Protein AF-A0A286F637-F1 (afdb_monomer)

pLDDT: mean 85.24, std 11.84, range [36.5, 93.56]

Sequence (68 aa):
MKIDHEFKQNDLVILSNPQAAQELAAANPDIDWPVPVISQYGQRVHCWNSQRREFTITLSATEIRKID

Structure (mmCIF, N/CA/C/O backbone):
data_AF-A0A286F637-F1
#
_entry.id   AF-A0A286F637-F1
#
loop_
_atom_site.group_PDB
_atom_site.id
_atom_site.type_symbol
_atom_site.label_atom_id
_atom_site.label_alt_id
_atom_site.label_comp_id
_atom_site.label_asym_id
_atom_site.label_entity_id
_atom_site.label_seq_id
_atom_site.pdbx_PDB_ins_code
_atom_site.Cartn_x
_atom_site.Cartn_y
_atom_site.Cartn_z
_atom_site.occupancy
_atom_site.B_iso_or_equiv
_atom_site.auth_seq_id
_atom_site.auth_comp_id
_atom_site.auth_asym_id
_atom_site.auth_atom_id
_atom_site.pdbx_PDB_model_num
ATOM 1 N N . MET A 1 1 ? -18.479 13.141 11.723 1.00 36.50 1 MET A N 1
ATOM 2 C CA . MET A 1 1 ? -18.382 11.695 11.435 1.00 36.50 1 MET A CA 1
ATOM 3 C C . MET A 1 1 ? -16.955 11.415 11.010 1.00 36.50 1 MET A C 1
ATOM 5 O O . MET A 1 1 ? -16.538 11.972 10.005 1.00 36.50 1 MET A O 1
ATOM 9 N N . LYS A 1 2 ? -16.180 10.660 11.797 1.00 41.66 2 LYS A N 1
ATOM 10 C CA . LYS A 1 2 ? -14.915 10.113 11.295 1.00 41.66 2 LYS A CA 1
ATOM 11 C C . LYS A 1 2 ? -15.312 8.997 10.339 1.00 41.66 2 LYS A C 1
ATOM 13 O O . LYS A 1 2 ? -16.010 8.078 10.748 1.00 41.66 2 LYS A O 1
ATOM 18 N N . ILE A 1 3 ? -15.008 9.164 9.061 1.00 51.53 3 ILE A N 1
ATOM 19 C CA . ILE A 1 3 ? -15.149 8.077 8.103 1.00 51.53 3 ILE A CA 1
ATOM 20 C C . ILE A 1 3 ? -13.938 7.191 8.379 1.00 51.53 3 ILE A C 1
ATOM 22 O O . ILE A 1 3 ? -12.818 7.541 8.010 1.00 51.53 3 ILE A O 1
ATOM 26 N N . ASP A 1 4 ? -14.137 6.118 9.137 1.00 54.38 4 ASP A N 1
ATOM 27 C CA . ASP A 1 4 ? -13.140 5.063 9.272 1.00 54.38 4 ASP A CA 1
ATOM 28 C C . ASP A 1 4 ? -13.054 4.360 7.912 1.00 54.38 4 ASP A C 1
ATOM 30 O O . ASP A 1 4 ? -13.816 3.447 7.600 1.00 54.38 4 ASP A O 1
ATOM 34 N N . HIS A 1 5 ? -12.171 4.864 7.046 1.00 66.69 5 HIS A N 1
ATOM 35 C CA . HIS A 1 5 ? -11.757 4.158 5.841 1.00 66.69 5 HIS A CA 1
ATOM 36 C C . HIS A 1 5 ? -10.919 2.958 6.296 1.00 66.69 5 HIS A C 1
ATOM 38 O O . HIS A 1 5 ? -9.705 3.065 6.472 1.00 66.69 5 HIS A O 1
ATOM 44 N N . GLU A 1 6 ? -11.596 1.853 6.601 1.00 84.06 6 GLU A N 1
ATOM 45 C CA . GLU A 1 6 ? -10.961 0.594 6.976 1.00 84.06 6 GLU A CA 1
ATOM 46 C C . GLU A 1 6 ? -10.554 -0.155 5.701 1.00 84.06 6 GLU A C 1
ATOM 48 O O . GLU A 1 6 ? -11.398 -0.621 4.933 1.00 84.06 6 GLU A O 1
ATOM 53 N N . PHE A 1 7 ? -9.247 -0.240 5.467 1.00 89.88 7 PHE A N 1
ATOM 54 C CA . PHE A 1 7 ? -8.637 -0.970 4.365 1.00 89.88 7 PHE A CA 1
ATOM 55 C C . PHE A 1 7 ? -8.204 -2.350 4.845 1.00 89.88 7 PHE A C 1
ATOM 57 O O . PHE A 1 7 ? -7.503 -2.489 5.851 1.00 89.88 7 PHE A O 1
ATOM 64 N N . LYS A 1 8 ? -8.599 -3.387 4.109 1.00 90.25 8 LYS A N 1
ATOM 65 C CA . LYS A 1 8 ? -8.280 -4.776 4.447 1.00 90.25 8 LYS A CA 1
ATOM 66 C C . LYS A 1 8 ? -7.095 -5.273 3.636 1.00 90.25 8 LYS A C 1
ATOM 68 O O . LYS A 1 8 ? -6.778 -4.749 2.573 1.00 90.25 8 LYS A O 1
ATOM 73 N N . GLN A 1 9 ? -6.433 -6.314 4.132 1.00 90.62 9 GLN A N 1
ATOM 74 C CA . GLN A 1 9 ? -5.344 -6.955 3.400 1.00 90.62 9 GLN A CA 1
ATOM 75 C C . GLN A 1 9 ? -5.822 -7.413 2.008 1.00 90.62 9 GLN A C 1
ATOM 77 O O . GLN A 1 9 ? -6.858 -8.063 1.884 1.00 90.62 9 GLN A O 1
ATOM 82 N N . ASN A 1 10 ? -5.018 -7.125 0.985 1.00 89.44 10 ASN A N 1
ATOM 83 C CA . ASN A 1 10 ? -5.284 -7.303 -0.445 1.00 89.44 10 ASN A CA 1
ATOM 84 C C . ASN A 1 10 ? -6.361 -6.389 -1.050 1.00 89.44 10 ASN A C 1
ATOM 86 O O . ASN A 1 10 ? -6.642 -6.541 -2.237 1.00 89.44 10 ASN A O 1
ATOM 90 N N . ASP A 1 11 ? -6.917 -5.423 -0.310 1.00 92.00 11 ASP A N 1
ATOM 91 C CA . ASP A 1 11 ? -7.696 -4.365 -0.953 1.00 92.00 11 ASP A CA 1
ATOM 92 C C . ASP A 1 11 ? -6.796 -3.612 -1.932 1.00 92.00 11 ASP A C 1
ATOM 94 O O . ASP A 1 11 ? -5.679 -3.217 -1.590 1.00 92.00 11 ASP A O 1
ATOM 98 N N . LEU A 1 12 ? -7.274 -3.431 -3.159 1.00 92.06 12 LEU A N 1
ATOM 99 C CA . LEU A 1 12 ? -6.585 -2.624 -4.152 1.00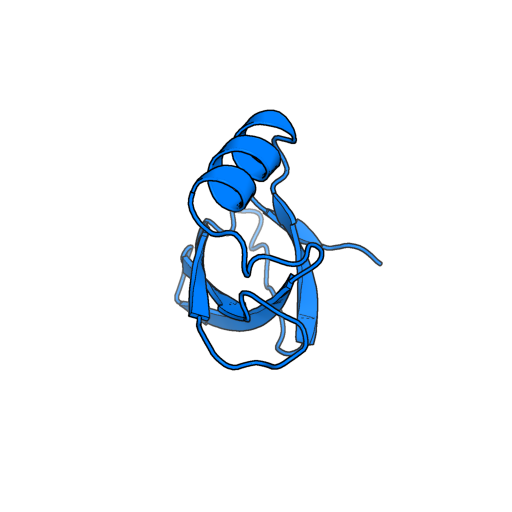 92.06 12 LEU A CA 1
ATOM 100 C C . LEU A 1 12 ? -6.923 -1.159 -3.911 1.00 92.06 12 LEU A C 1
ATOM 102 O O . LEU A 1 12 ? -8.092 -0.789 -3.760 1.00 92.06 12 LEU A O 1
ATOM 106 N N . VAL A 1 13 ? -5.890 -0.326 -3.864 1.00 92.25 13 VAL A N 1
ATOM 107 C CA . VAL A 1 13 ? -6.032 1.109 -3.632 1.00 92.25 13 VAL A CA 1
ATOM 108 C C . VAL A 1 13 ? -5.254 1.911 -4.660 1.00 92.25 13 VAL A C 1
ATOM 110 O O . VAL A 1 13 ? -4.231 1.482 -5.195 1.00 92.25 13 VAL A O 1
ATOM 113 N N . ILE A 1 14 ? -5.752 3.113 -4.918 1.00 92.88 14 ILE A N 1
ATOM 114 C CA . ILE A 1 14 ? -5.070 4.157 -5.683 1.00 92.88 14 ILE A CA 1
ATOM 115 C C . ILE A 1 14 ? -5.086 5.449 -4.893 1.00 92.88 14 ILE A C 1
ATOM 117 O O . ILE A 1 14 ? -5.980 5.677 -4.076 1.00 92.88 14 ILE A O 1
ATOM 121 N N . LEU A 1 15 ? -4.126 6.324 -5.175 1.00 92.44 15 LEU A N 1
ATOM 122 C CA . LEU A 1 15 ? -4.199 7.699 -4.707 1.00 92.44 15 LEU A CA 1
ATOM 123 C C . LEU A 1 15 ? -5.425 8.397 -5.309 1.00 92.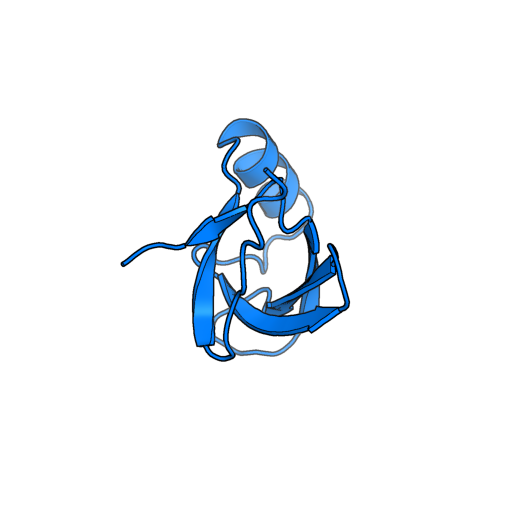44 15 LEU A C 1
ATOM 125 O O . LEU A 1 15 ? -5.720 8.298 -6.501 1.00 92.44 15 LEU A O 1
ATOM 129 N N . SER A 1 16 ? -6.145 9.117 -4.456 1.00 90.88 16 SER A N 1
ATOM 130 C CA . SER A 1 16 ? -7.303 9.927 -4.827 1.00 90.88 16 SER A CA 1
ATOM 131 C C . SER A 1 16 ? -6.901 11.103 -5.718 1.00 90.88 16 SER A C 1
ATOM 133 O O . SER A 1 16 ? -7.682 11.510 -6.575 1.00 90.88 16 SER A O 1
ATOM 135 N N . ASN A 1 17 ? -5.680 11.628 -5.548 1.00 91.81 17 ASN A N 1
ATOM 136 C CA . ASN A 1 17 ? -5.114 12.658 -6.412 1.00 91.81 17 ASN A CA 1
ATOM 137 C C . ASN A 1 17 ? -4.267 12.016 -7.535 1.00 91.81 17 ASN A C 1
ATOM 139 O O . ASN A 1 17 ? -3.197 11.472 -7.245 1.00 91.81 17 ASN A O 1
ATOM 143 N N . PRO A 1 18 ? -4.688 12.104 -8.812 1.00 88.50 18 PRO A N 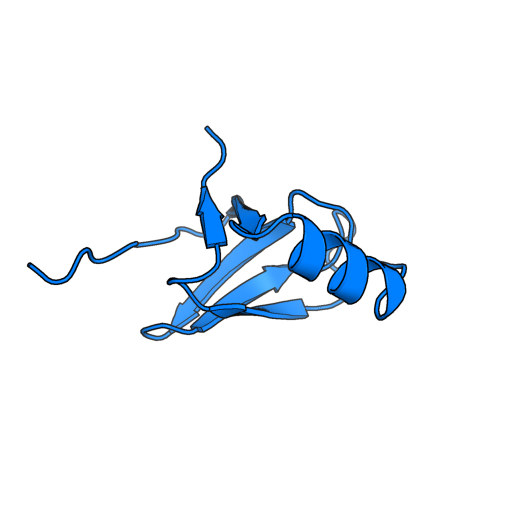1
ATOM 144 C CA . PRO A 1 18 ? -3.959 11.502 -9.928 1.00 88.50 18 PRO A CA 1
ATOM 145 C C . PRO A 1 18 ? -2.586 12.143 -10.175 1.00 88.50 18 PRO A C 1
ATOM 147 O O . PRO A 1 18 ? -1.675 11.451 -10.621 1.00 88.50 18 PRO A O 1
ATOM 150 N N . GLN A 1 19 ? -2.405 13.429 -9.856 1.00 91.19 19 GLN A N 1
ATOM 151 C CA . GLN A 1 19 ? -1.107 14.094 -10.003 1.00 91.19 19 GLN A CA 1
ATOM 152 C C . GLN A 1 19 ? -0.100 13.555 -8.981 1.00 91.19 19 GLN A C 1
ATOM 154 O O . GLN A 1 19 ? 1.006 13.178 -9.353 1.00 91.19 19 GLN A O 1
ATOM 159 N N . ALA A 1 20 ? -0.521 13.404 -7.721 1.00 89.19 20 ALA A N 1
ATOM 160 C CA . ALA A 1 20 ? 0.308 12.784 -6.688 1.00 89.19 20 ALA A CA 1
ATOM 161 C C . ALA A 1 20 ? 0.644 11.320 -7.029 1.00 89.19 20 ALA A C 1
ATOM 163 O O . ALA A 1 20 ? 1.752 10.861 -6.768 1.00 89.19 20 ALA A O 1
ATOM 164 N N . ALA A 1 21 ? -0.288 10.590 -7.657 1.00 87.88 21 ALA A N 1
ATOM 165 C CA . ALA A 1 21 ? -0.036 9.233 -8.144 1.00 87.88 21 ALA A CA 1
ATOM 166 C C . ALA A 1 21 ? 1.071 9.187 -9.203 1.00 87.88 21 ALA A C 1
ATOM 168 O O . ALA A 1 21 ? 1.943 8.320 -9.135 1.00 87.88 21 ALA A O 1
ATOM 169 N N . GLN A 1 22 ? 1.048 10.128 -10.152 1.00 88.81 22 GLN A N 1
ATOM 170 C CA . GLN A 1 22 ? 2.072 10.253 -11.188 1.00 88.81 22 GLN A CA 1
ATOM 171 C C . GLN A 1 22 ? 3.428 10.654 -10.609 1.00 88.81 22 GLN A C 1
ATOM 173 O O . GLN A 1 22 ? 4.433 10.043 -10.955 1.00 88.81 22 GLN A O 1
ATOM 178 N N . GLU A 1 23 ? 3.467 11.636 -9.709 1.00 90.44 23 GLU A N 1
ATOM 179 C CA . GLU A 1 23 ? 4.702 12.067 -9.042 1.00 90.44 23 GLU A CA 1
ATOM 180 C C . GLU A 1 23 ? 5.319 10.928 -8.222 1.00 90.44 23 GLU A C 1
ATOM 182 O O . GLU A 1 23 ? 6.525 10.686 -8.297 1.00 90.44 23 GLU A O 1
ATOM 187 N N . LEU A 1 24 ? 4.493 10.170 -7.492 1.00 87.38 24 LEU A N 1
ATOM 188 C CA . LEU A 1 24 ? 4.965 9.051 -6.685 1.00 87.38 24 LEU A CA 1
ATOM 189 C C . LEU A 1 24 ? 5.477 7.891 -7.550 1.00 87.38 24 LEU A C 1
ATOM 191 O O . LEU A 1 24 ? 6.503 7.305 -7.206 1.00 87.38 24 LEU A O 1
ATOM 195 N N . ALA A 1 25 ? 4.817 7.597 -8.675 1.00 87.75 25 ALA A N 1
ATOM 196 C CA . ALA A 1 25 ? 5.277 6.604 -9.649 1.00 87.75 25 ALA A CA 1
ATOM 197 C C . ALA A 1 25 ? 6.549 7.055 -10.393 1.00 87.75 25 ALA A C 1
ATOM 199 O O . ALA A 1 25 ? 7.432 6.247 -10.658 1.00 87.75 25 ALA A O 1
ATOM 200 N N . ALA A 1 26 ? 6.698 8.351 -10.677 1.00 88.25 26 ALA A N 1
ATOM 201 C CA . ALA A 1 26 ? 7.924 8.894 -11.261 1.00 88.25 26 ALA A CA 1
ATOM 202 C C . ALA A 1 26 ? 9.114 8.801 -10.290 1.00 88.25 26 ALA A C 1
ATOM 204 O O . ALA A 1 26 ? 10.238 8.537 -10.713 1.00 88.25 26 ALA A O 1
ATOM 205 N N . ALA A 1 27 ? 8.869 8.988 -8.990 1.00 87.50 27 ALA A N 1
ATOM 206 C CA . ALA A 1 27 ? 9.880 8.829 -7.945 1.00 87.50 27 ALA A CA 1
ATOM 207 C C . ALA A 1 27 ? 10.176 7.357 -7.599 1.00 87.50 27 ALA A C 1
ATOM 209 O O . ALA A 1 27 ? 11.249 7.057 -7.080 1.00 87.50 27 ALA A O 1
ATOM 210 N N . ASN A 1 28 ? 9.238 6.446 -7.871 1.00 84.94 28 ASN A N 1
ATOM 211 C CA . ASN A 1 28 ? 9.343 5.022 -7.564 1.00 84.94 28 ASN A CA 1
ATOM 212 C C . ASN A 1 28 ? 8.887 4.213 -8.790 1.00 84.94 28 ASN A C 1
ATOM 214 O O . ASN A 1 28 ? 7.703 3.878 -8.886 1.00 84.94 28 ASN A O 1
ATOM 218 N N . PRO A 1 29 ? 9.802 3.882 -9.718 1.00 81.94 29 PRO A N 1
ATOM 219 C CA . PRO A 1 29 ? 9.454 3.230 -10.984 1.00 81.94 29 PRO A CA 1
ATOM 220 C C . PRO A 1 29 ? 8.827 1.841 -10.803 1.00 81.94 29 PRO A C 1
ATOM 222 O O . PRO A 1 29 ? 8.159 1.344 -11.702 1.00 81.94 29 PRO A O 1
ATOM 225 N N . ASP A 1 30 ? 9.021 1.227 -9.637 1.00 85.06 30 ASP A N 1
ATOM 226 C CA . ASP A 1 30 ? 8.431 -0.056 -9.267 1.00 85.06 30 ASP A CA 1
ATOM 227 C C . ASP A 1 30 ? 6.987 0.055 -8.751 1.00 85.06 30 ASP A C 1
ATOM 229 O O . ASP A 1 30 ? 6.389 -0.968 -8.421 1.00 85.06 30 ASP A O 1
ATOM 233 N N . ILE A 1 31 ? 6.423 1.264 -8.627 1.00 87.12 31 ILE A N 1
ATOM 234 C CA . ILE A 1 31 ? 5.016 1.412 -8.252 1.00 87.12 31 ILE A CA 1
ATOM 235 C C . ILE A 1 31 ? 4.122 1.065 -9.440 1.00 87.12 31 ILE A C 1
ATOM 237 O O . ILE A 1 31 ? 4.061 1.803 -10.422 1.00 87.12 31 ILE A O 1
ATOM 241 N N . ASP A 1 32 ? 3.374 -0.025 -9.300 1.00 86.44 32 ASP A N 1
ATOM 242 C CA . ASP A 1 32 ? 2.351 -0.460 -10.246 1.00 86.44 32 ASP A CA 1
ATOM 243 C C . ASP A 1 32 ? 0.975 -0.262 -9.610 1.00 86.44 32 ASP A C 1
ATOM 245 O O . ASP A 1 32 ? 0.543 -1.032 -8.750 1.00 86.44 32 ASP A O 1
ATOM 249 N N . TRP A 1 33 ? 0.301 0.823 -9.993 1.00 88.25 33 TRP A N 1
ATOM 250 C CA . TRP A 1 33 ? -1.063 1.072 -9.545 1.00 88.25 33 TRP A CA 1
ATOM 251 C C . TRP A 1 33 ? -2.046 0.172 -10.314 1.00 88.25 33 TRP A C 1
ATOM 253 O O . TRP A 1 33 ? -1.976 0.107 -11.540 1.00 88.25 33 TRP A O 1
ATOM 263 N N . PRO A 1 34 ? -3.040 -0.428 -9.645 1.00 91.44 34 PRO A N 1
ATOM 264 C CA . PRO A 1 34 ? -3.352 -0.266 -8.234 1.00 91.44 34 PRO A CA 1
ATOM 265 C C . PRO A 1 34 ? -2.540 -1.165 -7.306 1.00 91.44 34 PRO A C 1
ATOM 267 O O . PRO A 1 34 ? -2.241 -2.313 -7.623 1.00 91.44 34 PRO A O 1
ATOM 270 N N . VAL A 1 35 ? -2.254 -0.652 -6.112 1.00 91.25 35 VAL A N 1
ATOM 271 C CA . VAL A 1 35 ? -1.407 -1.349 -5.144 1.00 91.25 35 VAL A CA 1
ATOM 272 C C . VAL A 1 35 ? -2.237 -2.133 -4.124 1.00 91.25 35 VAL A C 1
ATOM 274 O O . VAL A 1 35 ? -3.245 -1.617 -3.635 1.00 91.25 35 VAL A O 1
ATOM 277 N N . PRO A 1 36 ? -1.834 -3.362 -3.760 1.00 92.50 36 PRO A N 1
ATOM 278 C CA . PRO A 1 36 ? -2.522 -4.136 -2.736 1.00 92.50 36 PRO A CA 1
ATOM 279 C C . PRO A 1 36 ? -2.110 -3.720 -1.321 1.00 92.50 36 PRO A C 1
ATOM 281 O O . PRO A 1 36 ? -0.923 -3.627 -1.000 1.00 92.50 36 PRO A O 1
ATOM 284 N N . VAL A 1 37 ? -3.100 -3.552 -0.447 1.00 92.44 37 VAL A N 1
ATOM 285 C CA . VAL A 1 37 ? -2.913 -3.266 0.979 1.00 92.44 37 VAL A CA 1
ATOM 286 C C . VAL A 1 37 ? -2.339 -4.481 1.710 1.00 92.44 37 VAL A C 1
ATOM 288 O O . VAL A 1 37 ? -2.721 -5.629 1.483 1.00 92.44 37 VAL A O 1
ATOM 291 N N . ILE A 1 38 ? -1.421 -4.217 2.629 1.00 93.44 38 ILE A N 1
ATOM 292 C CA . ILE A 1 38 ? -0.797 -5.182 3.534 1.00 93.44 38 ILE A CA 1
ATOM 293 C C . ILE A 1 38 ? -1.481 -5.097 4.893 1.00 93.44 38 ILE A C 1
ATOM 295 O O . ILE A 1 38 ? -1.988 -6.092 5.405 1.00 93.44 38 ILE A O 1
ATOM 299 N N . SER A 1 39 ? -1.496 -3.894 5.466 1.00 92.69 39 SER A N 1
ATOM 300 C CA . SER A 1 39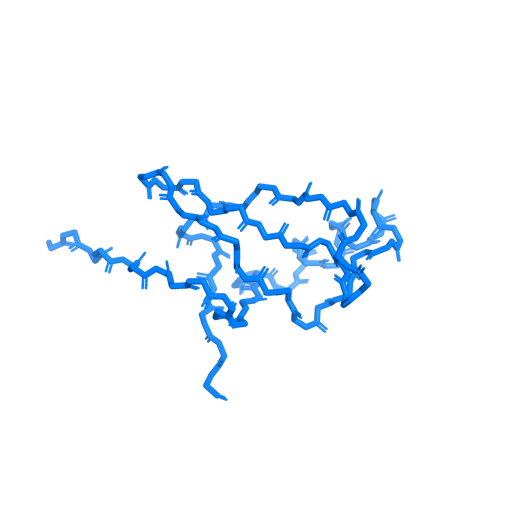 ? -2.059 -3.603 6.780 1.00 92.69 39 SER A CA 1
ATOM 301 C C . SER A 1 39 ? -2.318 -2.104 6.943 1.00 92.69 39 SER A C 1
ATOM 303 O O . SER A 1 39 ? -1.763 -1.276 6.218 1.00 92.69 39 SER A O 1
ATOM 305 N N . GLN A 1 40 ? -3.154 -1.750 7.916 1.00 92.12 40 GLN A N 1
ATOM 306 C CA . GLN A 1 40 ? -3.445 -0.369 8.285 1.00 92.12 40 GLN A CA 1
ATOM 307 C C . GLN A 1 40 ? -3.172 -0.148 9.774 1.00 92.12 40 GLN A C 1
ATOM 309 O O . GLN A 1 40 ? -3.599 -0.928 10.623 1.00 92.12 40 GLN A O 1
ATOM 314 N N . TYR A 1 41 ? -2.498 0.959 10.083 1.00 89.12 41 TYR A N 1
ATOM 315 C CA . TYR A 1 41 ? -2.230 1.436 11.436 1.00 89.12 41 TYR A CA 1
ATOM 316 C C . TYR A 1 41 ? -2.737 2.875 11.571 1.00 89.12 41 TYR A C 1
ATOM 318 O O . TYR A 1 41 ? -2.060 3.841 11.205 1.00 89.12 41 TYR A O 1
ATOM 326 N N . GLY A 1 42 ? -3.964 3.027 12.074 1.00 88.44 42 GLY A N 1
ATOM 327 C CA . GLY A 1 42 ? -4.639 4.323 12.143 1.00 88.44 42 GLY A CA 1
ATOM 328 C C . GLY A 1 42 ? -4.840 4.912 10.746 1.00 88.44 42 GLY A C 1
ATOM 329 O O . GLY A 1 42 ? -5.534 4.328 9.921 1.00 88.44 42 GLY A O 1
ATOM 330 N N . GLN A 1 43 ? -4.216 6.059 10.467 1.00 89.56 43 GLN A N 1
ATOM 331 C CA . GLN A 1 43 ? -4.280 6.702 9.147 1.00 89.56 43 GLN A CA 1
ATOM 332 C C . GLN A 1 43 ? -3.182 6.240 8.179 1.00 89.56 43 GLN A C 1
ATOM 334 O O . GLN A 1 43 ? -3.146 6.710 7.051 1.00 89.56 43 GLN A O 1
ATOM 339 N N . ARG A 1 44 ? -2.272 5.351 8.589 1.00 91.38 44 ARG A N 1
ATOM 340 C CA . ARG A 1 44 ? -1.184 4.865 7.730 1.00 91.38 44 ARG A CA 1
ATOM 341 C C . ARG A 1 44 ? -1.572 3.521 7.137 1.00 91.38 44 ARG A C 1
ATOM 343 O O . ARG A 1 44 ? -1.869 2.593 7.883 1.00 91.38 44 ARG A O 1
ATOM 350 N N . VAL A 1 45 ? -1.532 3.407 5.81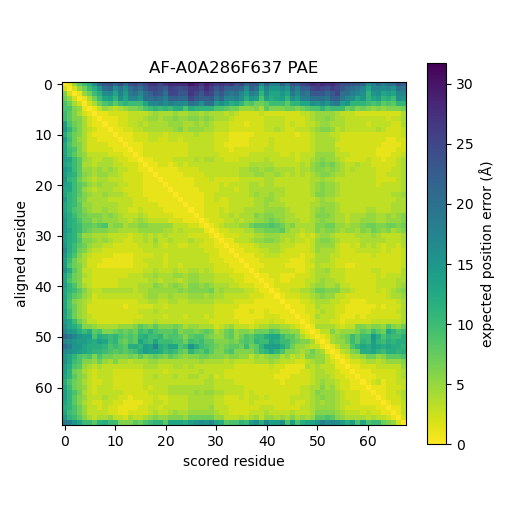9 1.00 92.62 45 VAL A N 1
ATOM 351 C CA . VAL A 1 45 ? -1.857 2.185 5.083 1.00 92.62 45 VAL A CA 1
ATOM 352 C C . VAL A 1 45 ? -0.600 1.702 4.383 1.00 92.62 45 VAL A C 1
ATOM 354 O O . VAL A 1 45 ? -0.012 2.404 3.562 1.00 92.62 45 VAL A O 1
ATOM 357 N N . HIS A 1 46 ? -0.151 0.514 4.755 1.00 93.56 46 HIS A N 1
ATOM 358 C CA . HIS A 1 46 ? 1.015 -0.119 4.168 1.00 93.56 46 HIS A CA 1
ATOM 359 C C . HIS A 1 46 ? 0.544 -0.901 2.952 1.00 93.56 46 HIS A C 1
ATOM 361 O O . HIS A 1 46 ? -0.344 -1.741 3.075 1.00 93.56 46 HIS A O 1
ATOM 367 N N . CYS A 1 47 ? 1.124 -0.625 1.792 1.00 91.94 47 CYS A N 1
ATOM 368 C CA . CYS A 1 47 ? 0.781 -1.271 0.531 1.00 91.94 47 CYS A CA 1
ATOM 369 C C . CYS A 1 47 ? 2.038 -1.854 -0.104 1.00 91.94 47 CYS A C 1
ATOM 371 O O . CYS A 1 47 ? 3.144 -1.362 0.126 1.00 91.94 47 CYS A O 1
ATOM 373 N N . TRP A 1 48 ? 1.879 -2.882 -0.925 1.00 91.62 48 TRP A N 1
ATOM 374 C CA . TRP A 1 48 ? 2.955 -3.322 -1.807 1.00 91.62 48 TRP A CA 1
ATOM 375 C C . TRP A 1 48 ? 3.160 -2.287 -2.907 1.00 91.62 48 TRP A C 1
ATOM 377 O O . TRP A 1 48 ? 2.187 -1.795 -3.453 1.00 91.62 48 TRP A O 1
ATOM 387 N N . ASN A 1 49 ? 4.396 -1.942 -3.250 1.00 86.75 49 ASN A N 1
ATOM 388 C CA . ASN A 1 49 ? 4.637 -1.030 -4.368 1.00 86.75 49 ASN A CA 1
ATOM 389 C C . ASN A 1 49 ? 4.279 -1.683 -5.713 1.00 86.75 49 ASN A C 1
ATOM 391 O O . ASN A 1 49 ? 3.737 -1.024 -6.586 1.00 86.75 49 ASN A O 1
ATOM 395 N N . SER A 1 50 ? 4.516 -2.986 -5.850 1.00 79.50 50 SER A N 1
ATOM 396 C CA . SER A 1 50 ? 4.303 -3.741 -7.079 1.00 79.50 50 SER A CA 1
ATOM 397 C C . SER A 1 50 ? 3.529 -5.030 -6.824 1.00 79.50 50 SER A C 1
ATOM 399 O O . SER A 1 50 ? 3.495 -5.565 -5.710 1.00 79.50 50 SER A O 1
ATOM 401 N N . GLN A 1 51 ? 2.986 -5.613 -7.893 1.00 65.81 51 GLN A N 1
ATOM 402 C CA . GLN A 1 51 ? 2.377 -6.946 -7.840 1.00 65.81 51 GLN A CA 1
ATOM 403 C C . GLN A 1 51 ? 3.371 -8.051 -7.446 1.00 65.81 51 GLN A C 1
ATOM 405 O O . GLN A 1 51 ? 2.951 -9.106 -6.971 1.00 65.81 51 GLN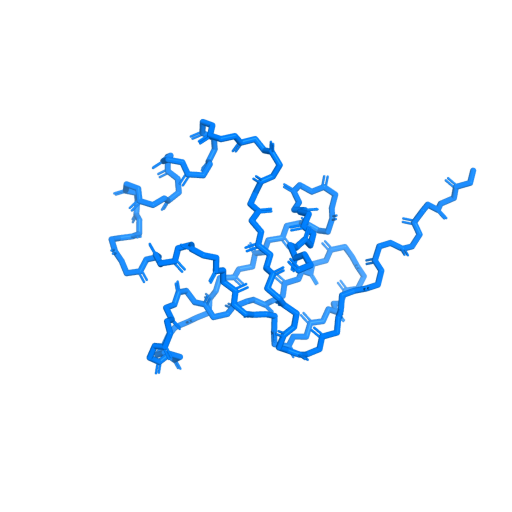 A O 1
ATOM 410 N N . ARG A 1 52 ? 4.683 -7.811 -7.594 1.00 70.75 52 ARG A N 1
ATOM 411 C CA . ARG A 1 52 ? 5.737 -8.744 -7.162 1.00 70.75 52 ARG A CA 1
ATOM 412 C C . ARG A 1 52 ? 5.960 -8.736 -5.651 1.00 70.75 52 ARG A C 1
ATOM 414 O O . ARG A 1 52 ? 6.600 -9.651 -5.144 1.00 70.75 52 ARG A O 1
ATOM 421 N N . ARG A 1 53 ? 5.376 -7.766 -4.930 1.00 72.50 53 ARG A N 1
ATOM 422 C CA . ARG A 1 53 ? 5.407 -7.666 -3.459 1.00 72.50 53 ARG A CA 1
ATOM 423 C C . ARG A 1 53 ? 6.831 -7.611 -2.893 1.00 72.50 53 ARG A C 1
ATOM 425 O O . ARG A 1 53 ? 7.115 -8.188 -1.849 1.00 72.50 53 ARG A O 1
ATOM 432 N N . GLU A 1 54 ? 7.726 -6.930 -3.603 1.00 72.94 54 GLU A N 1
ATOM 433 C CA . GLU A 1 54 ? 9.147 -6.858 -3.238 1.00 72.94 54 GLU A CA 1
ATOM 434 C C . GLU A 1 54 ? 9.444 -5.681 -2.300 1.00 72.94 54 GLU A C 1
ATOM 436 O O . GLU A 1 54 ? 10.298 -5.799 -1.422 1.00 72.94 54 GLU A O 1
ATOM 441 N N . PHE A 1 55 ? 8.698 -4.575 -2.411 1.00 79.44 55 PHE A N 1
ATOM 442 C CA . PHE A 1 55 ? 8.847 -3.421 -1.526 1.00 79.44 55 PHE A CA 1
ATOM 443 C C . PHE A 1 55 ? 7.499 -2.892 -1.043 1.00 79.44 55 PHE A C 1
ATOM 445 O O . PHE A 1 55 ? 6.443 -3.145 -1.624 1.00 79.44 55 PHE A O 1
ATOM 452 N N . THR A 1 56 ? 7.540 -2.126 0.043 1.00 87.44 56 THR A N 1
ATOM 453 C CA . THR A 1 56 ? 6.348 -1.553 0.668 1.00 87.44 56 THR A CA 1
ATOM 454 C C . THR A 1 56 ? 6.361 -0.037 0.582 1.00 87.44 56 THR A C 1
ATOM 456 O O . THR A 1 56 ? 7.374 0.588 0.891 1.00 87.44 56 THR A O 1
ATOM 459 N N . ILE A 1 57 ? 5.215 0.553 0.263 1.00 90.31 57 ILE A N 1
ATOM 460 C CA . ILE A 1 57 ? 4.963 1.990 0.38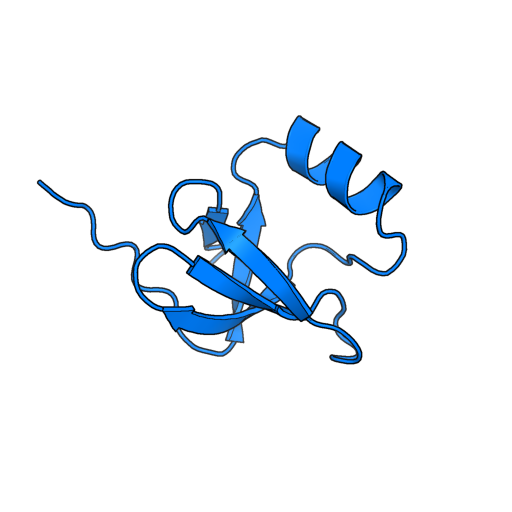1 1.00 90.31 57 ILE A CA 1
ATOM 461 C C . ILE A 1 57 ? 3.975 2.248 1.513 1.00 90.31 57 ILE A C 1
ATOM 463 O O . ILE A 1 57 ? 3.104 1.430 1.806 1.00 90.31 57 ILE A O 1
ATOM 467 N N . THR A 1 58 ? 4.115 3.394 2.172 1.00 92.25 58 THR A N 1
ATOM 468 C CA . THR A 1 58 ? 3.158 3.851 3.184 1.00 92.25 58 THR A CA 1
ATOM 469 C C . THR A 1 58 ? 2.357 5.004 2.606 1.00 92.25 58 THR A C 1
ATOM 471 O O . THR A 1 58 ? 2.936 6.015 2.221 1.00 92.25 58 THR A O 1
ATOM 474 N N . LEU A 1 59 ? 1.038 4.854 2.569 1.00 90.81 59 LEU A N 1
ATOM 475 C CA . LEU A 1 59 ? 0.095 5.851 2.073 1.00 90.81 59 LEU A CA 1
ATOM 476 C C . LEU A 1 59 ? -0.818 6.326 3.207 1.00 90.81 59 LEU A C 1
ATOM 478 O O . LEU A 1 59 ? -1.008 5.613 4.196 1.00 90.81 59 LEU A O 1
ATOM 482 N N . SER A 1 60 ? -1.396 7.520 3.080 1.00 90.81 60 SER A N 1
ATOM 483 C CA . SER A 1 60 ? -2.425 7.975 4.016 1.00 90.81 60 SER A CA 1
ATOM 484 C C . SER A 1 60 ? -3.790 7.408 3.640 1.00 90.81 60 SER A C 1
ATOM 486 O O . SER A 1 60 ? -4.220 7.515 2.492 1.00 90.81 60 SER A O 1
ATOM 488 N N . ALA A 1 61 ? -4.520 6.901 4.630 1.00 90.31 61 ALA A N 1
ATOM 489 C CA . ALA A 1 61 ? -5.903 6.449 4.511 1.00 90.31 61 ALA A CA 1
ATOM 490 C C . ALA A 1 61 ? -6.846 7.542 3.975 1.00 90.31 61 ALA A C 1
ATOM 492 O O . ALA A 1 61 ? -7.880 7.228 3.396 1.00 90.31 61 ALA A O 1
ATOM 493 N N . THR A 1 62 ? -6.499 8.821 4.158 1.00 90.56 62 THR A N 1
ATOM 494 C CA . THR A 1 62 ? -7.283 9.961 3.655 1.00 90.56 62 THR A CA 1
ATOM 495 C C . THR A 1 62 ? -6.941 10.343 2.217 1.00 90.56 62 THR A C 1
ATOM 497 O O . THR A 1 62 ? -7.676 11.101 1.593 1.00 90.56 62 THR A O 1
ATOM 500 N N . GLU A 1 63 ? -5.808 9.870 1.699 1.00 90.50 63 GLU A N 1
ATOM 501 C CA . GLU A 1 63 ? -5.296 10.224 0.371 1.00 90.50 63 GLU A CA 1
ATOM 502 C C . GLU A 1 63 ? -5.503 9.106 -0.647 1.00 90.50 63 GLU A C 1
ATOM 504 O O . GLU A 1 63 ? -5.266 9.316 -1.834 1.00 90.50 63 GLU A O 1
ATOM 509 N N . ILE A 1 64 ? -5.967 7.939 -0.205 1.00 91.62 64 ILE A N 1
ATOM 510 C CA . ILE A 1 64 ? -6.212 6.775 -1.051 1.00 91.62 64 IL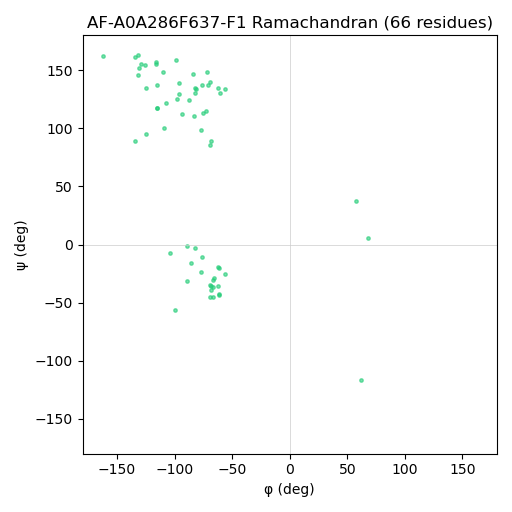E A CA 1
ATOM 511 C C . ILE A 1 64 ? -7.690 6.408 -1.076 1.00 91.62 64 ILE A C 1
ATOM 513 O O . ILE A 1 64 ? -8.448 6.685 -0.147 1.00 91.62 64 ILE A O 1
ATOM 517 N N . ARG A 1 65 ? -8.090 5.733 -2.148 1.00 92.38 65 ARG A N 1
ATOM 518 C CA . ARG A 1 65 ? -9.422 5.160 -2.309 1.00 92.38 65 ARG A CA 1
ATOM 519 C C . ARG A 1 65 ? -9.319 3.720 -2.781 1.00 92.38 65 ARG A C 1
ATOM 521 O O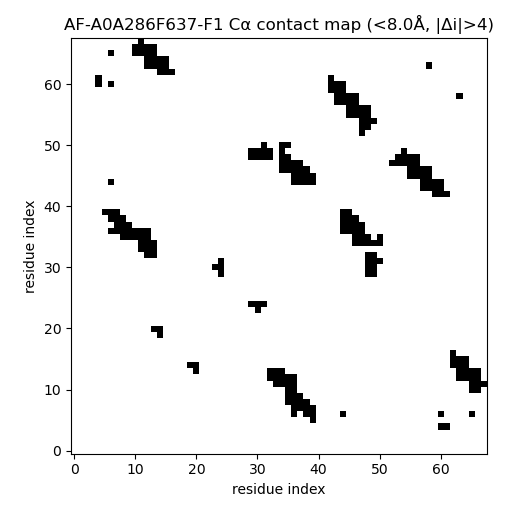 . ARG A 1 65 ? -8.421 3.378 -3.551 1.00 92.38 65 ARG A O 1
ATOM 528 N N . LYS A 1 66 ? -10.261 2.902 -2.321 1.00 91.19 66 LYS A N 1
ATOM 529 C CA . LYS A 1 66 ? -10.432 1.528 -2.784 1.00 91.19 66 LYS A CA 1
ATOM 530 C C . LYS A 1 66 ? -10.992 1.516 -4.205 1.00 91.19 66 LYS A C 1
ATOM 532 O O . LYS A 1 66 ? -11.741 2.414 -4.593 1.00 91.19 66 LYS A O 1
ATOM 537 N N . ILE A 1 67 ? -10.607 0.500 -4.955 1.00 87.88 67 ILE A N 1
ATOM 538 C CA . ILE A 1 67 ? -11.132 0.187 -6.282 1.00 87.88 67 ILE A CA 1
ATOM 539 C C . ILE A 1 67 ? -11.821 -1.160 -6.125 1.00 87.88 67 ILE A C 1
ATOM 541 O O . ILE A 1 67 ? -11.184 -2.118 -5.686 1.00 87.88 67 ILE A O 1
ATOM 545 N N . ASP A 1 68 ? -13.130 -1.158 -6.358 1.00 68.56 68 ASP A N 1
ATOM 546 C CA . ASP A 1 68 ? -13.980 -2.352 -6.353 1.00 68.56 68 ASP A CA 1
ATOM 547 C C . ASP A 1 68 ? -13.722 -3.209 -7.599 1.00 68.56 68 ASP A C 1
ATOM 549 O O . ASP A 1 68 ? -13.550 -2.615 -8.694 1.00 68.56 68 ASP A O 1
#

Solvent-accessible surface area (backbone atoms only — not comparable to full-atom values): 3944 Å² total; per-residue (Å²): 131,86,80,79,69,81,68,50,66,64,40,36,33,41,55,69,48,66,67,61,44,51,54,50,29,71,75,33,81,65,45,42,84,65,23,36,28,62,47,63,61,89,56,41,30,35,22,25,29,27,94,82,60,83,49,75,42,80,42,47,47,88,49,40,40,78,61,134

Nearest PDB structures (foldseek):
  4e7s-assembly1_A  TM=8.280E-01  e=3.796E+00  Sus scrofa
  7uve-assembly1_A  TM=5.842E-01  e=3.565E+00  Drosophila melanogaster
  4ii1-assembly1_A  TM=6.601E-01  e=6.265E+00  Homo sapiens
  5j6q-assembly1_A  TM=3.908E-01  e=1.019E+00  Clostridioides difficile 630
  4ii1-assembly4_D  TM=6.875E-01  e=7.101E+00  Homo sapiens

Foldseek 3Di:
DPPPLAADFQFFKDFPDVVVRVVVCVVPVQQDPRWTWHDDDRQWTWTQRHPVSPDIDIDGSVGMDTDD

Secondary structure (DSSP, 8-state):
------PPTT-EEEESSHHHHHHHHHH-TT--SSEEEEEEETTEEEEESSTT--SEEEEETTTEEE--

Mean predicted aligned error: 5.01 Å

Radius of gyration: 11.17 Å; Cα contacts (8 Å, |Δi|>4): 122; chains: 1; bounding box: 28×23×23 Å

Organism: NCBI:txid1597977